Protein AF-A0AAW1KMB2-F1 (afdb_monomer_lite)

Structure (mmCIF, N/CA/C/O backbone):
data_AF-A0AAW1KMB2-F1
#
_entry.id   AF-A0AAW1KMB2-F1
#
loop_
_atom_site.group_PDB
_atom_site.id
_atom_site.type_symbol
_atom_site.label_atom_id
_atom_site.label_alt_id
_atom_site.label_comp_id
_atom_site.label_asym_id
_atom_site.label_entity_id
_atom_site.label_seq_id
_atom_site.pdbx_PDB_ins_code
_atom_site.Cartn_x
_atom_site.Cartn_y
_atom_site.Cartn_z
_atom_site.occupancy
_atom_site.B_iso_or_equiv
_atom_site.auth_seq_id
_atom_site.auth_comp_id
_atom_site.auth_asym_id
_atom_site.auth_atom_id
_atom_site.pdbx_PDB_model_num
ATOM 1 N N . MET A 1 1 ? 13.358 -14.049 0.104 1.00 43.06 1 MET A N 1
ATOM 2 C CA . MET A 1 1 ? 12.202 -13.240 -0.351 1.00 43.06 1 MET A CA 1
ATOM 3 C C . MET A 1 1 ? 12.613 -11.890 -0.977 1.00 43.06 1 MET A C 1
ATOM 5 O O . MET A 1 1 ? 11.812 -10.974 -0.989 1.00 43.06 1 MET A O 1
ATOM 9 N N . TYR A 1 2 ? 13.823 -11.749 -1.547 1.00 51.28 2 TYR A N 1
ATOM 10 C CA . TYR A 1 2 ? 14.306 -10.475 -2.131 1.00 51.28 2 TYR A CA 1
ATOM 11 C C . TYR A 1 2 ? 14.805 -10.589 -3.582 1.00 51.28 2 TYR A C 1
ATOM 13 O O . TYR A 1 2 ? 15.089 -9.582 -4.219 1.00 51.28 2 TYR A O 1
ATOM 21 N N . SER A 1 3 ? 14.882 -11.806 -4.128 1.00 52.88 3 SER A N 1
ATOM 22 C CA . SER A 1 3 ? 15.572 -12.047 -5.401 1.00 52.88 3 SER A CA 1
ATOM 23 C C . SER A 1 3 ? 14.755 -11.688 -6.646 1.00 52.88 3 SER A C 1
ATOM 25 O O . SER A 1 3 ? 15.339 -11.566 -7.710 1.00 52.88 3 SER A O 1
ATOM 27 N N . GLY A 1 4 ? 13.428 -11.544 -6.546 1.00 52.81 4 GLY A N 1
ATOM 28 C CA . GLY A 1 4 ? 12.561 -11.297 -7.711 1.00 52.81 4 GLY A CA 1
ATOM 29 C C . GLY A 1 4 ? 12.236 -9.820 -7.947 1.00 52.81 4 GLY A C 1
ATOM 30 O O . GLY A 1 4 ? 12.331 -9.333 -9.067 1.00 52.81 4 GLY A O 1
ATOM 31 N N . PHE A 1 5 ? 11.895 -9.084 -6.883 1.00 53.56 5 PHE A N 1
ATOM 32 C CA . PHE A 1 5 ? 11.447 -7.688 -6.983 1.00 53.56 5 PHE A CA 1
ATOM 33 C C . PHE A 1 5 ? 12.584 -6.727 -7.353 1.00 53.56 5 PHE A C 1
ATOM 35 O O . PHE A 1 5 ? 12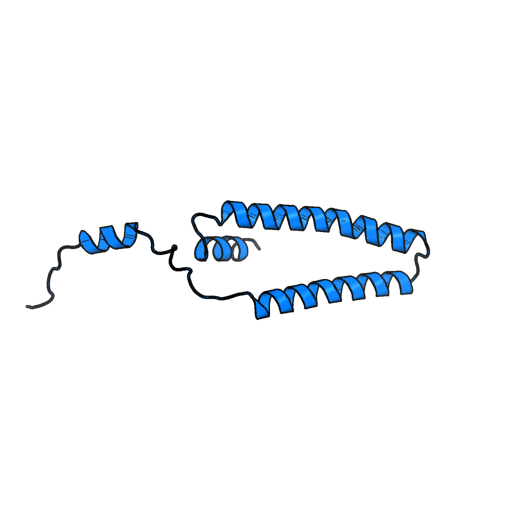.399 -5.813 -8.151 1.00 53.56 5 PHE A O 1
ATOM 42 N N . GLN A 1 6 ? 13.788 -6.962 -6.821 1.00 50.53 6 GLN A N 1
ATOM 43 C CA . GLN A 1 6 ? 14.951 -6.162 -7.200 1.00 50.53 6 GLN A CA 1
ATOM 44 C C . GLN A 1 6 ? 15.393 -6.447 -8.640 1.00 50.53 6 GLN A C 1
ATOM 46 O O . GLN A 1 6 ? 15.783 -5.519 -9.341 1.00 50.53 6 GLN A O 1
ATOM 51 N N . GLN A 1 7 ? 15.270 -7.697 -9.099 1.00 47.19 7 GLN A N 1
ATOM 52 C CA . GLN A 1 7 ? 15.648 -8.099 -10.455 1.00 47.19 7 GLN A CA 1
ATOM 53 C C . GLN A 1 7 ? 14.699 -7.504 -11.510 1.00 47.19 7 GLN A C 1
ATOM 55 O O . GLN A 1 7 ? 15.160 -6.917 -12.481 1.00 47.19 7 GLN A O 1
ATOM 60 N N . ALA A 1 8 ? 13.382 -7.532 -11.261 1.00 54.75 8 ALA A N 1
ATOM 61 C CA . ALA A 1 8 ? 12.373 -7.005 -12.187 1.00 54.75 8 ALA A CA 1
ATOM 62 C C . ALA A 1 8 ? 12.491 -5.487 -12.437 1.00 54.75 8 ALA A C 1
ATOM 64 O O . ALA A 1 8 ? 12.169 -5.001 -13.518 1.00 54.75 8 ALA A O 1
ATOM 65 N N . HIS A 1 9 ? 12.966 -4.719 -11.454 1.00 51.94 9 HIS A N 1
ATOM 66 C CA . HIS A 1 9 ? 13.220 -3.287 -11.630 1.00 51.94 9 HIS A CA 1
ATOM 67 C C . HIS A 1 9 ? 14.537 -2.997 -12.360 1.00 51.94 9 HIS A C 1
ATOM 69 O O . HIS A 1 9 ? 14.622 -2.004 -13.082 1.00 51.94 9 HIS A O 1
ATOM 75 N N . MET A 1 10 ? 15.536 -3.872 -12.215 1.00 51.47 10 MET A N 1
ATOM 76 C CA . MET A 1 10 ? 16.810 -3.765 -12.931 1.00 51.47 10 MET A CA 1
ATOM 77 C C . MET A 1 10 ? 16.679 -4.114 -14.421 1.00 51.47 10 MET A C 1
ATOM 79 O O . MET A 1 10 ? 17.364 -3.487 -15.228 1.00 51.47 10 MET A O 1
ATOM 83 N N . ASP A 1 11 ? 15.766 -5.018 -14.793 1.00 54.47 11 ASP A N 1
ATOM 84 C CA . ASP A 1 11 ? 15.576 -5.437 -16.192 1.00 54.47 11 ASP A CA 1
ATOM 85 C C . ASP A 1 11 ? 14.818 -4.400 -17.047 1.00 54.47 11 ASP A C 1
ATOM 87 O O . ASP A 1 11 ? 15.047 -4.306 -18.250 1.00 54.47 11 ASP A O 1
ATOM 91 N N . ILE A 1 12 ? 13.952 -3.579 -16.440 1.00 54.94 12 ILE A N 1
ATOM 92 C CA . ILE A 1 12 ? 13.079 -2.622 -17.152 1.00 54.94 12 ILE A CA 1
ATOM 93 C C . ILE A 1 12 ? 13.729 -1.233 -17.319 1.00 54.94 12 ILE A C 1
ATOM 95 O O . ILE A 1 12 ? 13.474 -0.546 -18.310 1.00 54.94 12 ILE A O 1
ATOM 99 N N . ALA A 1 13 ? 14.572 -0.785 -16.376 1.00 52.94 13 ALA A N 1
ATOM 100 C CA . ALA A 1 13 ? 15.183 0.548 -16.433 1.00 52.94 13 ALA A CA 1
ATOM 101 C C . ALA A 1 13 ? 16.499 0.648 -15.641 1.00 52.94 13 ALA A C 1
ATOM 103 O O . ALA A 1 13 ? 16.558 1.314 -14.611 1.00 52.94 13 ALA A O 1
ATOM 104 N N . SER A 1 14 ? 17.587 0.063 -16.140 1.00 53.38 14 SER A N 1
ATOM 105 C CA . SER A 1 14 ? 18.916 0.103 -15.496 1.00 53.38 14 SER A CA 1
ATOM 106 C C . SER A 1 14 ? 19.402 1.508 -15.068 1.00 53.38 14 SER A C 1
ATOM 108 O O . SER A 1 14 ? 20.100 1.633 -14.064 1.00 53.38 14 SER A O 1
ATOM 110 N N . HIS A 1 15 ? 18.985 2.581 -15.756 1.00 55.62 15 HIS A N 1
ATOM 111 C CA . HIS A 1 15 ? 19.396 3.966 -15.465 1.00 55.62 15 HIS A CA 1
ATOM 112 C C . HIS A 1 15 ? 18.463 4.744 -14.500 1.00 55.62 15 HIS A C 1
ATOM 114 O O . HIS A 1 15 ? 18.867 5.772 -13.961 1.00 55.62 15 HIS A O 1
ATOM 120 N N . PHE A 1 16 ? 17.229 4.271 -14.256 1.00 60.88 16 PHE A N 1
ATOM 121 C CA . PHE A 1 16 ? 16.234 4.924 -13.373 1.00 60.88 16 PHE A CA 1
ATOM 122 C C . PHE A 1 16 ? 15.629 3.989 -12.311 1.00 60.88 16 PHE A C 1
ATOM 124 O O . PHE A 1 16 ? 14.818 4.426 -11.491 1.00 60.88 16 PHE A O 1
ATOM 131 N N . ALA A 1 17 ? 16.049 2.721 -12.279 1.00 62.72 17 ALA A N 1
ATOM 132 C CA . ALA A 1 17 ? 15.589 1.718 -11.326 1.00 62.72 17 ALA A CA 1
ATOM 133 C C . ALA A 1 17 ? 15.745 2.203 -9.882 1.00 62.72 17 ALA A C 1
ATOM 135 O O . ALA A 1 17 ? 14.814 2.076 -9.098 1.00 62.72 17 ALA A O 1
ATOM 136 N N . ALA A 1 18 ? 16.875 2.831 -9.539 1.00 61.81 18 ALA A N 1
ATOM 137 C CA . ALA A 1 18 ? 17.129 3.322 -8.185 1.00 61.81 18 ALA A CA 1
ATOM 138 C C . ALA A 1 18 ? 16.109 4.383 -7.728 1.00 61.81 18 ALA A C 1
ATOM 140 O O . ALA A 1 18 ? 15.630 4.325 -6.597 1.00 61.81 18 ALA A O 1
ATOM 141 N N . THR A 1 19 ? 15.739 5.319 -8.606 1.00 69.62 19 THR A N 1
ATOM 142 C CA . THR A 1 19 ? 14.771 6.386 -8.303 1.00 69.62 19 THR A CA 1
ATOM 143 C C . THR A 1 19 ? 13.337 5.857 -8.240 1.00 69.62 19 THR A C 1
ATOM 145 O O . THR A 1 19 ? 12.561 6.274 -7.387 1.00 69.62 19 THR A O 1
ATOM 148 N N . LEU A 1 20 ? 12.977 4.902 -9.102 1.00 68.75 20 LEU A N 1
ATOM 149 C CA . LEU A 1 20 ? 11.657 4.260 -9.072 1.00 68.75 20 LEU A CA 1
ATOM 150 C C . LEU A 1 20 ? 11.490 3.346 -7.850 1.00 68.75 20 LEU A C 1
ATOM 152 O O . LEU A 1 20 ? 10.441 3.357 -7.202 1.00 68.75 20 LEU A O 1
ATOM 156 N N . ILE A 1 21 ? 12.538 2.597 -7.496 1.00 76.12 21 ILE A N 1
ATOM 157 C CA . ILE A 1 21 ? 12.584 1.767 -6.287 1.00 76.12 21 ILE A CA 1
ATOM 158 C C . ILE A 1 21 ? 12.431 2.640 -5.042 1.00 76.12 21 ILE A C 1
ATOM 160 O O . ILE A 1 21 ? 11.627 2.317 -4.166 1.00 76.12 21 ILE A O 1
ATOM 164 N N . SER A 1 22 ? 13.176 3.747 -4.953 1.00 77.38 22 SER A N 1
ATOM 165 C CA . SER A 1 22 ? 13.103 4.634 -3.791 1.00 77.38 22 SER A CA 1
ATOM 166 C C . SER A 1 22 ? 11.747 5.327 -3.688 1.00 77.38 22 SER A C 1
ATOM 168 O O . SER A 1 22 ? 11.194 5.379 -2.593 1.00 77.38 22 SER A O 1
ATOM 170 N N . LEU A 1 23 ? 11.159 5.762 -4.806 1.00 81.25 23 LEU A N 1
ATOM 171 C CA . LEU A 1 23 ? 9.817 6.349 -4.832 1.00 81.25 23 LEU A CA 1
ATOM 172 C C . LEU A 1 23 ? 8.738 5.348 -4.395 1.00 81.25 23 LEU A C 1
ATOM 174 O O . LEU A 1 23 ? 7.848 5.675 -3.617 1.00 81.25 23 LEU A O 1
ATOM 178 N N . THR A 1 24 ? 8.831 4.101 -4.849 1.00 81.62 24 THR A N 1
ATOM 179 C CA . THR A 1 24 ? 7.880 3.058 -4.441 1.00 81.62 24 THR A CA 1
ATOM 180 C C . THR A 1 24 ? 8.015 2.750 -2.949 1.00 81.62 24 THR A C 1
ATOM 182 O O . THR A 1 24 ? 7.015 2.555 -2.258 1.00 81.62 24 THR A O 1
ATOM 185 N N . ASN A 1 25 ? 9.241 2.759 -2.420 1.00 85.31 25 ASN A N 1
ATOM 186 C CA . ASN A 1 25 ? 9.502 2.544 -1.000 1.00 85.31 25 ASN A CA 1
ATOM 187 C C . ASN A 1 25 ? 8.987 3.706 -0.130 1.00 85.31 25 ASN A C 1
ATOM 189 O O . ASN A 1 25 ? 8.361 3.465 0.904 1.00 85.31 25 ASN A O 1
ATOM 193 N N . THR A 1 26 ? 9.165 4.960 -0.560 1.00 86.69 26 THR A N 1
ATOM 194 C CA . THR A 1 26 ? 8.616 6.115 0.166 1.00 86.69 26 THR A CA 1
ATOM 195 C C . THR A 1 26 ? 7.093 6.103 0.153 1.00 86.69 26 THR A C 1
ATOM 197 O O . THR A 1 26 ? 6.486 6.268 1.210 1.00 86.69 26 THR A O 1
ATOM 200 N N . CYS A 1 27 ? 6.461 5.811 -0.989 1.00 85.81 27 CYS A N 1
ATOM 201 C CA . CYS A 1 27 ? 5.015 5.601 -1.059 1.00 85.81 27 CYS A CA 1
ATOM 202 C C . CYS A 1 27 ? 4.561 4.474 -0.118 1.00 85.81 27 CYS A C 1
ATOM 204 O O . CYS A 1 27 ? 3.631 4.673 0.660 1.00 85.81 27 CYS A O 1
ATOM 206 N N . GLY A 1 28 ? 5.253 3.330 -0.117 1.00 85.69 28 GLY A N 1
ATOM 207 C CA . GLY A 1 28 ? 4.950 2.213 0.781 1.00 85.69 28 GLY A CA 1
ATOM 208 C C . GLY A 1 28 ? 5.085 2.577 2.262 1.00 85.69 28 GLY A C 1
ATOM 209 O O . GLY A 1 28 ? 4.233 2.209 3.069 1.00 85.69 28 GLY A O 1
ATOM 210 N N . THR A 1 29 ? 6.101 3.364 2.618 1.00 89.88 29 THR A N 1
ATOM 211 C CA . THR A 1 29 ? 6.307 3.854 3.988 1.00 89.88 29 THR A CA 1
ATOM 212 C C . THR A 1 29 ? 5.184 4.801 4.416 1.00 89.88 29 THR A C 1
ATOM 214 O O . THR A 1 29 ? 4.653 4.666 5.517 1.00 89.88 29 THR A O 1
ATOM 217 N N . LEU A 1 30 ? 4.761 5.719 3.541 1.00 89.12 30 LEU A N 1
ATOM 218 C CA . LEU A 1 30 ? 3.635 6.620 3.812 1.00 89.12 30 LEU A CA 1
ATOM 219 C C . LEU A 1 30 ? 2.329 5.847 4.012 1.00 89.12 30 LEU A C 1
ATOM 221 O O . LEU A 1 30 ? 1.590 6.121 4.957 1.00 89.12 30 LEU A O 1
ATOM 225 N N . THR A 1 31 ? 2.063 4.843 3.174 1.00 86.88 31 THR A N 1
ATOM 226 C CA . THR A 1 31 ? 0.911 3.952 3.355 1.00 86.88 31 THR A CA 1
ATOM 227 C C . THR A 1 31 ? 1.004 3.180 4.674 1.00 86.88 31 THR A C 1
ATOM 229 O O . THR A 1 31 ? 0.006 3.070 5.384 1.00 86.88 31 THR A O 1
ATOM 232 N N . GLY A 1 32 ? 2.200 2.716 5.050 1.00 86.94 32 GLY A N 1
ATOM 233 C CA . GLY A 1 32 ? 2.456 2.038 6.323 1.00 86.94 32 GLY A CA 1
ATOM 234 C C . GLY A 1 32 ? 2.168 2.897 7.558 1.00 86.94 32 GLY A C 1
ATOM 235 O O . GLY A 1 32 ? 1.772 2.357 8.586 1.00 86.94 32 GLY A O 1
ATOM 236 N N . ILE A 1 33 ? 2.298 4.223 7.453 1.00 92.00 33 ILE A N 1
ATOM 237 C CA . ILE A 1 33 ? 1.921 5.173 8.513 1.00 92.00 33 ILE A CA 1
ATOM 238 C C . ILE A 1 33 ? 0.418 5.486 8.468 1.00 92.00 33 ILE A C 1
ATOM 240 O O . ILE A 1 33 ? -0.240 5.546 9.506 1.00 92.00 33 ILE A O 1
ATOM 244 N N . ALA A 1 34 ? -0.148 5.673 7.275 1.00 88.88 34 ALA A N 1
ATOM 245 C CA . ALA A 1 34 ? -1.542 6.079 7.107 1.00 88.88 34 ALA A CA 1
ATOM 246 C C . ALA A 1 34 ? -2.545 4.998 7.547 1.00 88.88 34 ALA A C 1
ATOM 248 O O . ALA A 1 34 ? -3.581 5.316 8.133 1.00 88.88 34 ALA A O 1
ATOM 249 N N . VAL A 1 35 ? -2.244 3.719 7.291 1.00 88.94 35 VAL A N 1
ATOM 250 C CA . VAL A 1 35 ? -3.155 2.600 7.588 1.00 88.94 35 VAL A CA 1
ATOM 251 C C . VAL A 1 35 ? -3.438 2.451 9.093 1.00 88.94 35 VAL A C 1
ATOM 253 O O . VAL A 1 35 ? -4.616 2.412 9.453 1.00 88.94 35 VAL A O 1
ATOM 256 N N . PRO A 1 36 ? -2.437 2.424 9.997 1.00 90.25 36 PRO A N 1
ATOM 257 C CA . PRO A 1 36 ? -2.680 2.391 11.439 1.00 90.25 36 PRO A CA 1
ATOM 258 C C . PRO A 1 36 ? -3.440 3.609 11.967 1.00 90.25 36 PRO A C 1
ATOM 260 O O . PRO A 1 36 ? -4.270 3.452 12.855 1.00 90.25 36 PRO A O 1
ATOM 263 N N . ILE A 1 37 ? -3.202 4.808 11.418 1.00 91.38 37 ILE A N 1
ATOM 264 C CA . ILE A 1 37 ? -3.930 6.026 11.815 1.00 91.38 37 ILE A CA 1
ATOM 265 C C . ILE A 1 37 ? -5.416 5.892 11.466 1.00 91.38 37 ILE A C 1
ATOM 267 O O . ILE A 1 37 ? -6.280 6.156 12.301 1.00 91.38 37 ILE A O 1
ATOM 271 N N . PHE A 1 38 ? -5.717 5.438 10.248 1.00 88.12 38 PHE A N 1
ATOM 272 C CA . PHE A 1 38 ? -7.089 5.193 9.810 1.00 88.12 38 PHE A CA 1
ATOM 273 C C . PHE A 1 38 ? -7.772 4.095 10.637 1.00 88.12 38 PHE A C 1
ATOM 275 O O . PHE A 1 38 ? -8.893 4.283 11.110 1.00 88.12 38 PHE A O 1
ATOM 282 N N . ALA A 1 39 ? -7.088 2.967 10.847 1.00 88.25 39 ALA A N 1
ATOM 283 C CA . ALA A 1 39 ? -7.601 1.867 11.656 1.00 88.25 39 ALA A CA 1
ATOM 284 C C . ALA A 1 39 ? -7.843 2.305 13.107 1.00 88.25 39 ALA A C 1
ATOM 286 O O . ALA A 1 39 ? -8.890 1.993 13.667 1.00 88.25 39 ALA A O 1
ATOM 287 N N . GLY A 1 40 ? -6.917 3.075 13.685 1.00 88.19 40 GLY A N 1
ATOM 288 C CA . GLY A 1 40 ? -7.042 3.651 15.020 1.00 88.19 40 GLY A CA 1
ATOM 289 C C . GLY A 1 40 ? -8.271 4.544 15.137 1.00 88.19 40 GLY A C 1
ATOM 290 O O . GLY A 1 40 ? -9.093 4.317 16.013 1.00 88.19 40 GLY A O 1
ATOM 291 N N . TRP A 1 41 ? -8.468 5.481 14.206 1.00 88.19 41 TRP A N 1
ATOM 292 C CA . TRP A 1 41 ? -9.645 6.358 14.208 1.00 88.19 41 TRP A CA 1
ATOM 293 C C . TRP A 1 41 ? -10.974 5.592 14.119 1.00 88.19 41 TRP A C 1
ATOM 295 O O . TRP A 1 41 ? -11.950 5.958 14.774 1.00 88.19 41 TRP A O 1
ATOM 305 N N . LEU A 1 42 ? -11.021 4.521 13.322 1.00 85.38 42 LEU A N 1
ATOM 306 C CA . LEU A 1 42 ? -12.229 3.714 13.161 1.00 85.38 42 LEU A CA 1
ATOM 307 C C . LEU A 1 42 ? -12.514 2.833 14.388 1.00 85.38 42 LEU A C 1
ATOM 309 O O . LEU A 1 42 ? -13.673 2.643 14.756 1.00 85.38 42 LEU A O 1
ATOM 313 N N . LEU A 1 43 ? -11.467 2.298 15.019 1.00 87.06 43 LEU A N 1
ATOM 314 C CA . LEU A 1 43 ? -11.574 1.431 16.195 1.00 87.06 43 LEU A CA 1
ATOM 315 C C . LEU A 1 43 ? -11.831 2.211 17.491 1.00 87.06 43 LEU A C 1
ATOM 317 O O . LEU A 1 43 ? -12.476 1.669 18.382 1.00 87.06 43 LEU A O 1
ATOM 321 N N . ASP A 1 44 ? -11.377 3.463 17.582 1.00 85.94 44 ASP A N 1
ATOM 322 C CA . ASP A 1 44 ? -11.566 4.329 18.758 1.00 85.94 44 ASP A CA 1
ATOM 323 C C . ASP A 1 44 ? -13.037 4.744 18.952 1.00 85.94 44 ASP A C 1
ATOM 325 O O . ASP A 1 44 ? -13.489 4.989 20.067 1.00 85.94 44 ASP A O 1
ATOM 329 N N . ARG A 1 45 ? -13.814 4.781 17.860 1.00 77.44 45 ARG A N 1
ATOM 330 C CA . ARG A 1 45 ? -15.259 5.063 17.883 1.00 77.44 45 ARG A CA 1
ATOM 331 C C . ARG A 1 45 ? -16.064 3.874 18.404 1.00 77.44 45 ARG A C 1
ATOM 333 O O . ARG A 1 45 ? -16.871 4.039 19.307 1.00 77.44 45 ARG A O 1
ATOM 340 N N . ASP A 1 46 ? -15.843 2.701 17.813 1.00 78.25 46 ASP A N 1
ATOM 341 C CA . ASP A 1 46 ? -16.548 1.462 18.144 1.00 78.25 46 ASP A CA 1
ATOM 342 C C . ASP A 1 46 ? -15.654 0.256 17.811 1.00 78.25 46 ASP A C 1
ATOM 344 O O . ASP A 1 46 ? -15.574 -0.144 16.639 1.00 78.25 46 ASP A O 1
ATOM 348 N N . PRO A 1 47 ? -15.002 -0.379 18.802 1.00 79.06 47 PRO A N 1
ATOM 349 C CA . PRO A 1 47 ? -14.150 -1.549 18.591 1.00 79.06 47 PRO A CA 1
ATOM 350 C C . PRO A 1 47 ? -14.998 -2.820 18.405 1.00 79.06 47 PRO A C 1
ATOM 352 O O . PRO A 1 47 ? -14.918 -3.784 19.163 1.00 79.06 47 PRO A O 1
ATOM 355 N N . SER A 1 48 ? -15.851 -2.816 17.384 1.00 87.44 48 SER A N 1
ATOM 356 C CA . SER A 1 48 ? -16.765 -3.905 17.050 1.00 87.44 48 SER A CA 1
ATOM 357 C C . SER A 1 48 ? -16.275 -4.710 15.843 1.00 87.44 48 SER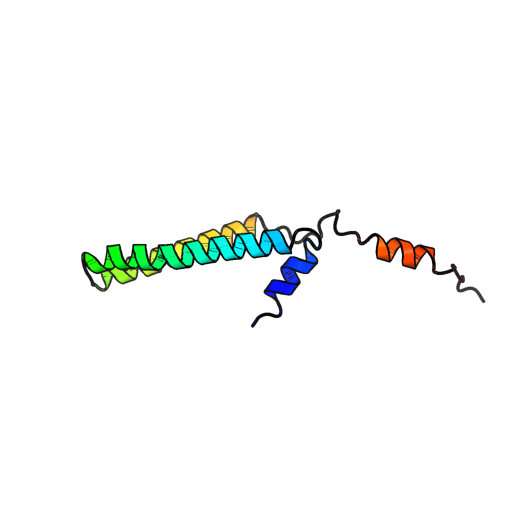 A C 1
ATOM 359 O O . SER A 1 48 ? -15.462 -4.256 15.034 1.00 87.44 48 SER A O 1
ATOM 361 N N . VAL A 1 49 ? -16.829 -5.914 15.666 1.00 87.81 49 VAL A N 1
ATOM 362 C CA . VAL A 1 49 ? -16.586 -6.757 14.477 1.00 87.81 49 VAL A CA 1
ATOM 363 C C . VAL A 1 49 ? -16.959 -6.021 13.181 1.00 87.81 49 VAL A C 1
ATOM 365 O O . VAL A 1 49 ? -16.365 -6.265 12.132 1.00 87.81 49 VAL A O 1
ATOM 368 N N . TYR A 1 50 ? -17.916 -5.092 13.240 1.00 87.62 50 TYR A N 1
ATOM 369 C CA . TYR A 1 50 ? -18.327 -4.289 12.091 1.00 87.62 50 TYR A CA 1
ATOM 370 C C . TYR A 1 50 ? -17.205 -3.358 11.600 1.00 87.62 50 TYR A C 1
ATOM 372 O O . TYR A 1 50 ? -16.902 -3.353 10.406 1.00 87.62 50 TYR A O 1
ATOM 380 N N . SER A 1 51 ? -16.521 -2.660 12.510 1.00 86.38 51 SER A N 1
ATOM 381 C CA . SER A 1 51 ? -15.389 -1.776 12.187 1.00 86.38 51 SER A CA 1
ATOM 382 C C . SER A 1 51 ? -14.231 -2.545 11.545 1.00 86.38 51 SER A C 1
ATOM 384 O O . SER A 1 51 ? -13.671 -2.116 10.538 1.00 86.38 51 SER A O 1
ATOM 386 N N . TRP A 1 52 ? -13.936 -3.750 12.042 1.00 88.56 52 TRP A N 1
ATOM 387 C CA . TRP A 1 52 ? -12.937 -4.631 11.431 1.00 88.56 52 TRP A CA 1
ATOM 388 C C . TRP A 1 52 ? -13.314 -5.072 10.016 1.00 88.56 52 TRP A C 1
ATOM 390 O O . TRP A 1 52 ? -12.464 -5.061 9.126 1.00 88.56 52 TRP A O 1
ATOM 400 N N . ARG A 1 53 ? -14.587 -5.414 9.768 1.00 91.19 53 ARG A N 1
ATOM 401 C CA . ARG A 1 53 ? -15.060 -5.758 8.415 1.00 91.19 53 ARG A CA 1
ATOM 402 C C . ARG A 1 53 ? -14.844 -4.603 7.443 1.00 91.19 53 ARG A C 1
ATOM 404 O O . ARG A 1 53 ? -14.398 -4.850 6.327 1.00 91.19 53 ARG A O 1
ATOM 411 N N . ILE A 1 54 ? -15.112 -3.365 7.864 1.00 89.25 54 ILE A N 1
ATOM 412 C CA . ILE A 1 54 ? -14.863 -2.173 7.040 1.00 89.25 54 ILE A CA 1
ATOM 413 C C . ILE A 1 54 ? -13.380 -2.074 6.673 1.00 89.25 54 ILE A C 1
ATOM 415 O O . ILE A 1 54 ? -13.071 -1.919 5.494 1.00 89.25 54 ILE A O 1
ATOM 419 N N . ILE A 1 55 ? -12.469 -2.226 7.642 1.00 90.06 55 ILE A N 1
ATOM 420 C CA . ILE A 1 55 ? -11.018 -2.184 7.386 1.00 90.06 55 ILE A CA 1
ATOM 421 C C . ILE A 1 55 ? -10.637 -3.228 6.333 1.00 90.06 55 ILE A C 1
ATOM 423 O O . ILE A 1 55 ? -10.024 -2.882 5.326 1.00 90.06 55 ILE A O 1
ATOM 427 N N . PHE A 1 56 ? -11.064 -4.483 6.507 1.00 89.62 56 PHE A N 1
ATOM 428 C CA . PHE A 1 56 ? -10.747 -5.553 5.559 1.00 89.62 56 PHE A CA 1
ATOM 429 C C . PHE A 1 56 ? -11.319 -5.311 4.159 1.00 89.62 56 PHE A C 1
ATOM 431 O O . PHE A 1 56 ? -10.617 -5.544 3.175 1.00 89.62 56 PHE A O 1
ATOM 438 N N . PHE A 1 57 ? -12.557 -4.819 4.042 1.00 92.56 57 PHE A N 1
ATOM 439 C CA . PHE A 1 57 ? -13.149 -4.503 2.738 1.00 92.56 57 PHE A CA 1
ATOM 440 C C . PHE A 1 57 ? -12.425 -3.355 2.035 1.00 92.56 57 PHE A C 1
ATOM 442 O O . PHE A 1 57 ? -12.172 -3.440 0.833 1.00 92.56 57 PHE A O 1
ATOM 449 N N . VAL A 1 58 ? -12.040 -2.313 2.774 1.00 90.94 58 VAL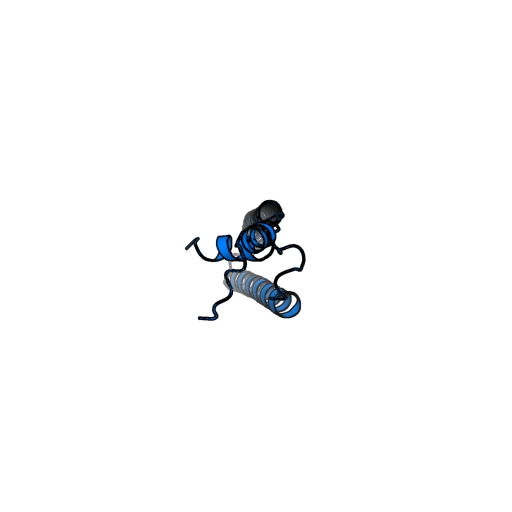 A N 1
ATOM 450 C CA . VAL A 1 58 ? -11.260 -1.194 2.232 1.00 90.94 58 VAL A CA 1
ATOM 451 C C . VAL A 1 58 ? -9.896 -1.687 1.747 1.00 90.94 58 VAL A C 1
ATOM 453 O O . VAL A 1 58 ? -9.513 -1.413 0.610 1.00 90.94 58 VAL A O 1
ATOM 456 N N . THR A 1 59 ? -9.185 -2.479 2.555 1.00 89.62 59 THR A N 1
ATOM 457 C CA . THR A 1 59 ? -7.893 -3.061 2.169 1.00 89.62 59 THR A CA 1
ATOM 458 C C . THR A 1 59 ? -8.014 -3.964 0.936 1.00 89.62 59 THR A C 1
ATOM 460 O O . THR A 1 59 ? -7.201 -3.858 0.019 1.00 89.62 59 THR A O 1
ATOM 463 N N . ALA A 1 60 ? -9.048 -4.808 0.864 1.00 91.69 60 ALA A N 1
ATOM 464 C CA . ALA A 1 60 ? -9.316 -5.640 -0.309 1.00 91.69 60 ALA A CA 1
ATOM 465 C C . ALA A 1 60 ? -9.574 -4.795 -1.570 1.00 91.69 60 ALA A C 1
ATOM 467 O O . ALA A 1 60 ? -9.051 -5.112 -2.638 1.00 91.69 60 ALA A O 1
ATOM 468 N N . GLY A 1 61 ? -10.313 -3.687 -1.443 1.00 92.62 61 GLY A N 1
ATOM 469 C CA . GLY A 1 61 ? -10.536 -2.731 -2.529 1.00 92.62 61 GLY A CA 1
ATOM 470 C C . GLY A 1 61 ? -9.239 -2.109 -3.054 1.00 92.62 61 GLY A C 1
ATOM 471 O O . GLY A 1 61 ? -9.030 -2.074 -4.266 1.00 92.62 61 GLY A O 1
ATOM 472 N N . PHE A 1 62 ? -8.330 -1.693 -2.166 1.00 89.25 62 PHE A N 1
ATOM 473 C CA . PHE A 1 62 ? -7.014 -1.176 -2.562 1.00 89.25 62 PHE A CA 1
ATOM 474 C C . PHE A 1 62 ? -6.180 -2.216 -3.317 1.00 89.25 62 PHE A C 1
ATOM 476 O O . PHE A 1 62 ? -5.587 -1.888 -4.345 1.00 89.25 62 PHE A O 1
ATOM 483 N N . TYR A 1 63 ? -6.164 -3.471 -2.857 1.00 87.94 63 TYR A N 1
ATOM 484 C CA . TYR A 1 63 ? -5.448 -4.545 -3.550 1.00 87.94 63 TYR A CA 1
ATOM 485 C C . TYR A 1 63 ? -6.038 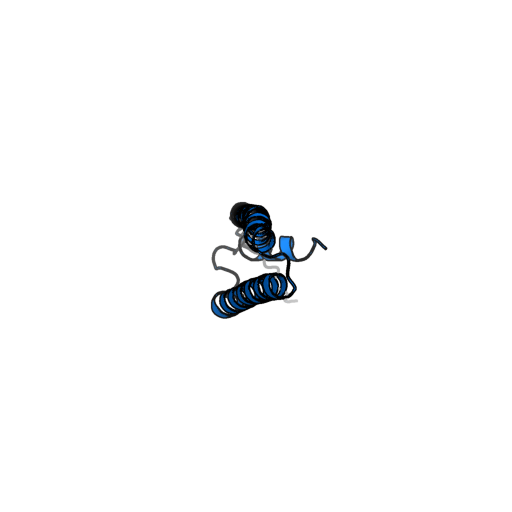-4.852 -4.924 1.00 87.94 63 TYR A C 1
ATOM 487 O O . TYR A 1 63 ? -5.286 -5.010 -5.888 1.00 87.94 63 TYR A O 1
ATOM 495 N N . LEU A 1 64 ? -7.366 -4.902 -5.041 1.00 91.88 64 LEU A N 1
ATOM 496 C CA . LEU A 1 64 ? -8.030 -5.093 -6.328 1.00 91.88 64 LEU A CA 1
ATOM 497 C C . LEU A 1 64 ? -7.715 -3.938 -7.277 1.00 91.88 64 LEU A C 1
ATOM 499 O O . LEU A 1 64 ? -7.285 -4.184 -8.398 1.00 91.88 64 LEU A O 1
ATOM 503 N N . MET A 1 65 ? -7.841 -2.691 -6.823 1.00 91.19 65 MET A N 1
ATOM 504 C CA . MET A 1 65 ? -7.516 -1.512 -7.628 1.00 91.19 65 ME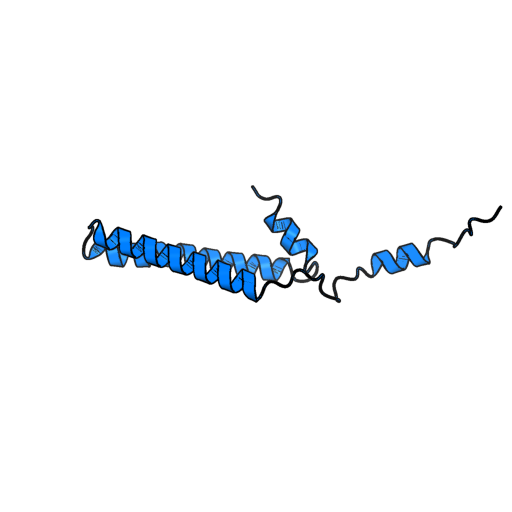T A CA 1
ATOM 505 C C . MET A 1 65 ? -6.053 -1.523 -8.087 1.00 91.19 65 MET A C 1
ATOM 507 O O . MET A 1 65 ? -5.786 -1.279 -9.260 1.00 91.19 65 MET A O 1
ATOM 511 N N . GLY A 1 66 ? -5.115 -1.857 -7.196 1.00 85.69 66 GLY A N 1
ATOM 512 C CA . GLY A 1 66 ? -3.701 -2.001 -7.545 1.00 85.69 66 GLY A CA 1
ATOM 513 C C . GLY A 1 66 ? -3.464 -3.108 -8.572 1.00 85.69 66 GLY A C 1
ATOM 514 O O . GLY A 1 66 ? -2.711 -2.915 -9.522 1.00 85.69 66 GLY A O 1
ATOM 515 N N . THR A 1 67 ? -4.166 -4.234 -8.436 1.00 85.75 67 THR A N 1
ATOM 516 C CA . THR A 1 67 ? -4.095 -5.358 -9.381 1.00 85.75 67 THR A CA 1
ATOM 517 C C . THR A 1 67 ? -4.655 -4.978 -10.750 1.00 85.75 67 THR A C 1
ATOM 519 O O . THR A 1 67 ? -4.040 -5.288 -11.765 1.00 85.75 67 THR A O 1
ATOM 522 N N . PHE A 1 68 ? -5.781 -4.262 -10.802 1.00 90.31 68 PHE A N 1
ATOM 523 C CA . PHE A 1 68 ? -6.353 -3.759 -12.052 1.00 90.31 68 PHE A CA 1
ATOM 524 C C . PHE A 1 68 ? -5.458 -2.711 -12.709 1.00 90.31 68 PHE A C 1
ATOM 526 O O . PHE A 1 68 ? -5.212 -2.792 -13.907 1.00 90.31 68 PHE A O 1
ATOM 533 N N . ALA A 1 69 ? -4.937 -1.753 -11.941 1.00 84.81 69 ALA A N 1
ATOM 534 C CA . ALA A 1 69 ? -4.009 -0.753 -12.457 1.00 84.81 69 ALA A CA 1
ATOM 535 C C . ALA A 1 69 ? -2.743 -1.417 -13.014 1.00 84.81 69 ALA A C 1
ATOM 537 O O . ALA A 1 69 ? -2.319 -1.106 -14.124 1.00 84.81 69 ALA A O 1
ATOM 538 N N . PHE A 1 70 ? -2.181 -2.390 -12.296 1.00 78.56 70 PHE A N 1
ATOM 539 C CA . PHE A 1 70 ? -1.061 -3.172 -12.802 1.00 78.56 70 PHE A CA 1
ATOM 540 C C . PHE A 1 70 ? -1.443 -3.933 -14.077 1.00 78.56 70 PHE A C 1
ATOM 542 O O . PHE A 1 70 ? -0.754 -3.813 -15.078 1.00 78.56 70 PHE A O 1
ATOM 549 N N . GLY A 1 71 ? -2.571 -4.645 -14.093 1.00 83.31 71 GLY A N 1
ATOM 550 C CA . GLY A 1 71 ? -3.015 -5.400 -15.266 1.00 83.31 71 GLY A CA 1
ATOM 551 C C . GLY A 1 71 ? -3.293 -4.542 -16.508 1.00 83.31 71 GLY A C 1
ATOM 552 O O . GLY A 1 71 ? -3.083 -5.012 -17.621 1.00 83.31 71 GLY A O 1
ATOM 553 N N . LEU A 1 72 ? -3.746 -3.295 -16.336 1.00 81.94 72 LEU A N 1
ATOM 554 C CA . LEU A 1 72 ? -4.060 -2.382 -17.442 1.00 81.94 72 LEU A CA 1
ATOM 555 C C . LEU A 1 72 ? -2.841 -1.608 -17.957 1.00 81.94 72 LEU A C 1
ATOM 557 O O . LEU A 1 72 ? -2.745 -1.356 -19.156 1.00 81.94 72 LEU A O 1
ATOM 561 N N . PHE A 1 73 ? -1.938 -1.196 -17.064 1.00 73.94 73 PHE A N 1
ATOM 562 C CA . PHE A 1 73 ? -0.835 -0.288 -17.400 1.00 73.94 73 PHE A CA 1
ATOM 563 C C . PHE A 1 73 ? 0.538 -0.965 -17.456 1.00 73.94 73 PHE A C 1
ATOM 565 O O . PHE A 1 73 ? 1.465 -0.390 -18.030 1.00 73.94 73 PHE A O 1
ATOM 572 N N . ALA A 1 74 ? 0.709 -2.161 -16.885 1.00 68.25 74 ALA A N 1
ATOM 573 C CA . ALA A 1 74 ? 1.976 -2.875 -16.971 1.00 68.25 74 ALA A CA 1
ATOM 574 C C . ALA A 1 74 ? 2.171 -3.416 -18.392 1.00 68.25 74 ALA A C 1
ATOM 576 O O . ALA A 1 74 ? 1.596 -4.429 -18.785 1.00 68.25 74 ALA A O 1
ATOM 577 N N . LYS A 1 75 ? 3.016 -2.735 -19.166 1.00 60.53 75 LYS A N 1
ATOM 578 C CA . LYS A 1 75 ? 3.521 -3.237 -20.442 1.00 60.53 75 LYS A CA 1
ATOM 579 C C . LYS A 1 75 ? 4.824 -3.991 -20.179 1.00 60.53 75 LYS A C 1
ATOM 581 O O . LYS A 1 75 ? 5.759 -3.420 -19.629 1.00 60.53 75 LYS A O 1
ATOM 586 N N . SER A 1 76 ? 4.887 -5.263 -20.560 1.00 55.12 76 SER A N 1
ATOM 587 C CA . SER A 1 76 ? 6.052 -6.143 -20.368 1.00 55.12 76 SER A CA 1
ATOM 588 C C . SER A 1 76 ? 7.117 -6.022 -21.470 1.00 55.12 76 SER A C 1
ATOM 590 O O . SER A 1 76 ? 7.943 -6.915 -21.629 1.00 55.12 76 SER A O 1
ATOM 592 N N . GLU A 1 77 ? 7.100 -4.942 -22.253 1.00 56.22 77 GLU A N 1
ATOM 593 C CA . GLU A 1 77 ? 8.092 -4.711 -23.304 1.00 56.22 77 GLU A CA 1
ATOM 594 C C . GLU A 1 77 ? 9.362 -4.076 -22.723 1.00 56.22 77 GLU A C 1
ATOM 596 O O . GLU A 1 77 ? 9.290 -3.099 -21.974 1.00 56.22 77 GLU A O 1
ATOM 601 N N . GLU A 1 78 ? 10.528 -4.609 -23.101 1.00 54.47 78 GLU A N 1
ATOM 602 C CA . GLU A 1 78 ? 11.817 -3.965 -22.847 1.00 54.47 78 GLU A CA 1
ATOM 603 C C . GLU A 1 78 ? 11.807 -2.569 -23.479 1.00 54.47 78 GLU A C 1
ATOM 605 O O . GLU A 1 78 ? 11.622 -2.412 -24.689 1.00 54.47 78 GLU A O 1
ATOM 610 N N . LEU A 1 79 ? 11.966 -1.530 -22.658 1.00 56.34 79 LEU A N 1
ATOM 611 C CA . LEU A 1 79 ? 11.863 -0.166 -23.152 1.00 56.34 79 LEU A CA 1
ATOM 612 C C . LEU A 1 79 ? 13.084 0.163 -24.036 1.00 56.34 79 LEU A C 1
ATOM 614 O O . LEU A 1 79 ? 14.208 -0.215 -23.703 1.00 56.34 79 LEU A O 1
ATOM 618 N N . PRO A 1 80 ? 12.907 0.878 -25.164 1.00 53.56 80 PRO A N 1
ATOM 619 C CA . PRO A 1 80 ? 13.897 0.980 -26.249 1.00 53.56 80 PRO A CA 1
ATOM 620 C C . PRO A 1 80 ? 15.211 1.691 -25.883 1.00 53.56 80 PRO A C 1
ATOM 622 O O . PRO A 1 80 ? 16.154 1.694 -26.670 1.00 53.56 80 PRO A O 1
ATOM 625 N N . TRP A 1 81 ? 15.302 2.286 -24.695 1.00 59.66 81 TRP A N 1
ATOM 626 C CA . TRP A 1 81 ? 16.537 2.854 -24.147 1.00 59.66 81 TRP A CA 1
ATOM 627 C C . TRP A 1 81 ? 17.381 1.844 -23.354 1.00 59.66 81 TRP A C 1
ATOM 629 O O . TRP A 1 81 ? 18.487 2.185 -22.944 1.00 59.66 81 TRP A O 1
ATOM 639 N N . ASN A 1 82 ? 16.894 0.616 -23.133 1.00 52.75 82 ASN A N 1
ATOM 640 C CA . ASN A 1 82 ? 17.621 -0.456 -22.441 1.00 52.75 82 ASN A CA 1
ATOM 641 C C . ASN A 1 82 ? 18.609 -1.206 -23.357 1.00 52.75 82 ASN A C 1
ATOM 643 O O . ASN A 1 82 ? 19.166 -2.236 -22.983 1.00 52.75 82 ASN A O 1
ATOM 647 N N . ILE A 1 83 ? 18.846 -0.697 -24.572 1.00 55.38 83 ILE A N 1
ATOM 648 C CA . ILE A 1 83 ? 19.874 -1.224 -25.466 1.00 55.38 83 ILE A CA 1
ATOM 649 C C . ILE A 1 83 ? 21.232 -0.834 -24.881 1.00 55.38 83 ILE A C 1
ATOM 651 O O . ILE A 1 83 ? 21.705 0.292 -25.025 1.00 55.38 83 ILE A O 1
ATOM 655 N N . ASP A 1 84 ? 21.860 -1.786 -24.203 1.00 55.53 84 ASP A N 1
ATOM 656 C CA . ASP A 1 84 ? 23.221 -1.656 -23.715 1.00 55.53 84 ASP A CA 1
ATOM 657 C C . ASP A 1 84 ? 24.185 -1.385 -24.887 1.00 55.53 84 ASP A C 1
ATOM 659 O O . ASP A 1 84 ? 24.476 -2.244 -25.727 1.00 55.53 84 ASP A O 1
ATOM 663 N N . ASN A 1 85 ? 24.719 -0.165 -24.931 1.00 53.62 85 ASN A N 1
ATOM 664 C CA . ASN A 1 85 ? 25.742 0.245 -25.892 1.00 53.62 85 ASN A CA 1
ATOM 665 C C . ASN A 1 85 ? 27.048 -0.568 -25.746 1.00 53.62 85 ASN A C 1
ATOM 667 O O . ASN A 1 85 ? 27.925 -0.476 -26.610 1.00 53.62 85 ASN A O 1
ATOM 671 N N . ARG A 1 86 ? 27.216 -1.359 -24.672 1.00 54.59 86 ARG A N 1
ATOM 672 C CA . ARG A 1 86 ? 28.369 -2.246 -24.475 1.00 54.59 86 ARG A CA 1
ATOM 673 C C . ARG A 1 86 ? 28.269 -3.522 -25.325 1.00 54.59 86 ARG A C 1
ATOM 675 O O . ARG A 1 86 ? 29.240 -3.807 -26.022 1.00 54.59 86 ARG A O 1
ATOM 682 N N . ARG A 1 87 ? 27.098 -4.171 -25.459 1.00 53.56 87 ARG A N 1
ATOM 683 C CA . ARG A 1 87 ? 26.916 -5.295 -26.418 1.00 53.56 87 ARG A CA 1
ATOM 684 C C . ARG A 1 87 ? 27.211 -4.917 -27.874 1.00 53.56 87 ARG A C 1
ATOM 686 O O . ARG A 1 87 ? 27.763 -5.729 -28.620 1.00 53.56 87 ARG A O 1
ATOM 693 N N . ARG A 1 88 ? 26.888 -3.687 -28.299 1.00 53.84 88 ARG A N 1
ATOM 694 C CA . ARG A 1 88 ? 27.227 -3.202 -29.655 1.00 53.84 88 ARG A CA 1
ATOM 695 C C . ARG A 1 88 ? 28.735 -3.108 -29.886 1.00 53.84 88 ARG A C 1
ATOM 697 O O . ARG A 1 88 ? 29.176 -3.387 -30.997 1.00 53.84 88 ARG A O 1
ATOM 704 N N . ARG A 1 89 ? 29.516 -2.741 -28.863 1.00 55.19 89 ARG A N 1
ATOM 705 C CA . ARG A 1 89 ? 30.980 -2.676 -28.967 1.00 55.19 89 ARG A CA 1
ATOM 706 C C . ARG A 1 89 ? 31.601 -4.064 -29.017 1.00 55.19 89 ARG A C 1
ATOM 708 O O . ARG A 1 89 ? 32.419 -4.300 -29.894 1.00 55.19 89 ARG A O 1
ATOM 715 N N . ASP A 1 90 ? 31.142 -4.997 -28.193 1.00 57.34 90 ASP A N 1
ATOM 716 C CA . ASP A 1 90 ? 31.697 -6.357 -28.188 1.00 57.34 90 ASP A CA 1
ATOM 717 C C . ASP A 1 90 ? 31.398 -7.093 -29.506 1.00 57.34 90 ASP A C 1
ATOM 719 O O . ASP A 1 90 ? 32.271 -7.747 -30.065 1.00 57.34 90 ASP A O 1
ATOM 723 N N . THR A 1 91 ? 30.213 -6.880 -30.091 1.00 59.94 91 THR A N 1
ATOM 724 C CA . THR A 1 91 ? 29.857 -7.434 -31.415 1.00 59.94 91 THR A CA 1
ATOM 725 C C . THR A 1 91 ? 30.653 -6.791 -32.564 1.00 59.94 91 THR A C 1
ATOM 727 O O . THR A 1 91 ? 30.863 -7.429 -33.592 1.00 59.94 91 THR A O 1
ATOM 730 N N . MET A 1 92 ? 31.111 -5.541 -32.411 1.00 60.75 92 MET A N 1
ATOM 731 C CA . MET A 1 92 ? 31.993 -4.872 -33.383 1.00 60.75 92 MET A CA 1
ATOM 732 C C . MET A 1 92 ? 33.465 -5.277 -33.239 1.00 60.75 92 MET A C 1
ATOM 734 O O . MET A 1 92 ? 34.217 -5.152 -34.201 1.00 60.75 92 MET A O 1
ATOM 738 N N . LEU A 1 93 ? 33.880 -5.736 -32.055 1.00 64.06 93 LEU A N 1
ATOM 739 C CA . LEU A 1 93 ? 35.256 -6.144 -31.762 1.00 64.06 93 LEU A CA 1
ATOM 740 C C . LEU A 1 93 ? 35.520 -7.629 -32.029 1.00 64.06 93 LEU A C 1
ATOM 742 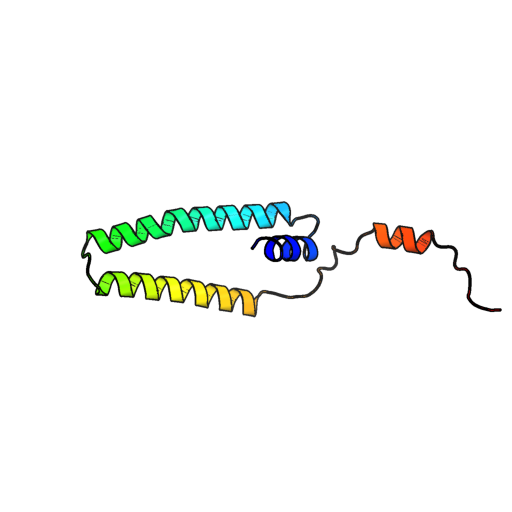O O . LEU A 1 93 ? 36.680 -8.033 -32.077 1.00 64.06 93 LEU A O 1
ATOM 746 N N . LEU A 1 94 ? 34.479 -8.439 -32.240 1.00 63.19 94 LEU A N 1
ATOM 747 C CA . LEU A 1 94 ? 34.662 -9.779 -32.782 1.00 63.19 94 LEU A CA 1
ATOM 748 C C . LEU A 1 94 ? 35.023 -9.660 -34.270 1.00 63.19 94 LEU A C 1
ATOM 750 O O . LEU A 1 94 ? 34.194 -9.193 -35.060 1.00 63.19 94 LEU A O 1
ATOM 754 N N . PRO A 1 95 ? 36.228 -10.084 -34.698 1.00 52.59 95 PRO A N 1
ATOM 755 C CA . PRO A 1 95 ? 36.480 -10.246 -36.116 1.00 52.59 95 PRO A CA 1
ATOM 756 C C . PRO A 1 95 ? 35.453 -11.250 -36.641 1.00 52.59 95 PRO A C 1
ATOM 758 O O . PRO A 1 95 ? 35.267 -12.320 -36.061 1.00 52.59 95 PRO A O 1
ATOM 761 N N . ARG A 1 96 ? 34.767 -10.903 -37.735 1.00 63.31 96 ARG A N 1
ATOM 762 C CA . ARG A 1 96 ? 33.984 -11.863 -38.518 1.00 63.31 96 ARG A CA 1
ATOM 763 C C . ARG A 1 96 ? 34.942 -12.920 -39.075 1.00 63.31 96 ARG A C 1
ATOM 765 O O . ARG A 1 96 ? 35.327 -12.857 -40.239 1.00 63.31 96 ARG A O 1
ATOM 772 N N . THR A 1 97 ? 35.330 -13.905 -38.276 1.00 56.19 97 THR A N 1
ATOM 773 C CA . THR A 1 97 ? 35.870 -15.151 -38.807 1.00 56.19 97 THR A CA 1
ATOM 774 C C . THR A 1 97 ? 34.686 -15.970 -39.289 1.00 56.19 97 THR A C 1
ATOM 776 O O . THR A 1 97 ? 34.033 -16.716 -38.567 1.00 56.19 97 THR A O 1
ATOM 779 N N . SER A 1 98 ? 34.374 -15.703 -40.555 1.00 51.28 98 SER A N 1
ATOM 780 C CA . SER A 1 98 ? 33.605 -16.544 -41.454 1.00 51.28 98 SER A CA 1
ATOM 781 C C . SER A 1 98 ? 33.918 -18.018 -41.212 1.00 51.28 98 SER A C 1
ATOM 783 O O . SER A 1 98 ? 35.002 -18.495 -41.541 1.00 51.28 98 SER A O 1
ATOM 785 N N . VAL A 1 99 ? 32.930 -18.736 -40.687 1.00 55.81 99 VAL A N 1
ATOM 786 C CA . VAL A 1 99 ? 32.784 -20.174 -40.888 1.00 55.81 99 VAL A CA 1
ATOM 787 C C . VAL A 1 99 ? 32.570 -20.390 -42.385 1.00 55.81 99 VAL A C 1
ATOM 789 O O . VAL A 1 99 ? 31.453 -20.225 -42.852 1.00 55.81 99 VAL A O 1
ATOM 792 N N . TYR A 1 100 ? 33.652 -20.681 -43.112 1.00 44.94 100 TYR A N 1
ATOM 793 C CA . TYR A 1 100 ? 33.688 -21.449 -44.363 1.00 44.94 100 TYR A CA 1
ATOM 794 C C . TYR A 1 100 ? 35.131 -21.924 -44.592 1.00 44.94 100 TYR A C 1
ATOM 796 O O . TYR A 1 100 ? 35.932 -21.192 -45.169 1.00 44.94 100 TYR A O 1
ATOM 804 N N . THR A 1 101 ? 35.473 -23.110 -44.089 1.00 45.25 101 THR A N 1
ATOM 805 C CA . THR A 1 101 ? 36.220 -24.199 -44.756 1.00 45.25 101 THR A CA 1
ATOM 806 C C . THR A 1 101 ? 36.083 -25.431 -43.869 1.00 45.25 101 THR A C 1
ATOM 808 O O . THR A 1 101 ? 36.254 -25.270 -42.640 1.00 45.25 101 THR A O 1
#

Foldseek 3Di:
DPPPPLVLLCQQCVPCSVVVVVVVVVVVVVVVVVLVVVLCVLCVVPVDPVSVVVSVVVVVVVVVVVVVCCVVPVDPDRDPVSPPPVVVVVVVPDPPPDPDD

Sequence (101 aa):
MYSGFQQAHMDIASHFAATLISLTNTCGTLTGIAVPIFAGWLLDRDPSVYSWRIIFFVTAGFYLMGTFAFGLFAKSEELPWNIDNRRRRDTMLLPRTSVYT

Secondary structure (DSSP, 8-state):
--TTHHHHHHHH-TTTHHHHHHHHHHHHHHHHHHHHHHHHHHHHH--SHHHHHHHHHHHHHHHHHHHHHHHHH---SPPTT---HHHHHHHHHS-------

Organism: Popillia japonica (NCBI:txid7064)

InterPro domains:
  IPR036259 MFS transporter superfamily [G3DSA:1.20.1250.20] (10-99)
  IPR036259 MFS transporter superfamily [SSF103473] (2-84)
  IPR050382 Major Facilitator Superfamily Sodium/Anion Cotransporter [PTHR11662] (1-83)

pLDDT: mean 71.96, std 16.21, range [43.06, 92.62]

Radius of gyration: 23.42 Å; chains: 1; bounding box: 55×31×64 Å